Protein AF-A0A3Q9QWL5-F1 (afdb_monomer_lite)

Organism: NCBI:txid1193713

Sequence (150 aa):
MVIHVVQSGETLWQIAYQYHVSAASITNLNDLANLDRLEVGRVLLIPISDVIHTVKPGETIEVIAEKYGTTYEEILEANQMTTSTPLHLGKTLKIPPIIHTIAQGETLWMVARFYGTTIHRIIEANKIQNPNLLYPGAVLVIPREQKRKH

Radius of gyration: 17.27 Å; chains: 1; bounding box: 47×25×45 Å

Foldseek 3Di:
DDKDFAAPPDFLVNVCQLQLHDSVVFCVQVVNPDRGDDDGRDITDDPQFFDKDFAAPPDDLCNVCVQQVHDSVQQCVQVVHDPPDDDDGRDITGHHFDKDFDAPPDALVNVCVVLVHDSVQQCVSSVPPDRVPDDGGRMTGDGRHRDDDD

Secondary structure (DSSP, 8-state):
-EEEEPPTT--HHHHHHHTTS-HHHHHHHTT-S-SS-PPTT-EEEE-PPPEEEEPPTT--HHHHHHHHT--HHHHHHHTT--TTSPP-TT-EEEEPPEEEEPPTT--HHHHHHHHT--HHHHHHHHT-S-TT---TT-EEEEPPP-----

pLDDT: mean 90.35, std 8.34, range [42.28, 96.31]

Structure (mmCIF, N/CA/C/O backbone):
data_AF-A0A3Q9QWL5-F1
#
_entry.id   AF-A0A3Q9QWL5-F1
#
loop_
_atom_site.group_PDB
_atom_site.id
_atom_site.type_symbol
_atom_site.label_atom_id
_atom_site.label_alt_id
_atom_site.label_comp_id
_atom_site.label_asym_id
_atom_site.label_entity_id
_atom_site.label_seq_id
_atom_site.pdbx_PDB_ins_code
_atom_site.Cartn_x
_atom_site.Cartn_y
_atom_site.Cartn_z
_atom_site.occupancy
_atom_site.B_iso_or_equiv
_atom_site.auth_seq_id
_atom_site.auth_comp_id
_atom_site.auth_asym_id
_atom_site.auth_atom_id
_atom_site.pdbx_PDB_model_num
ATOM 1 N N . MET A 1 1 ? 4.680 0.406 4.275 1.00 84.44 1 MET A N 1
ATOM 2 C CA . MET A 1 1 ? 5.712 0.104 3.240 1.00 84.44 1 MET A CA 1
ATOM 3 C C . MET A 1 1 ? 5.658 -1.377 2.903 1.00 84.44 1 MET A C 1
ATOM 5 O O . MET A 1 1 ? 5.155 -2.131 3.724 1.00 84.44 1 MET A O 1
ATOM 9 N N . VAL A 1 2 ? 6.162 -1.804 1.746 1.00 89.69 2 VAL A N 1
ATOM 10 C CA . VAL A 1 2 ? 6.226 -3.233 1.378 1.00 89.69 2 VAL A CA 1
ATOM 11 C C . VAL A 1 2 ? 7.665 -3.616 1.072 1.00 89.69 2 VAL A C 1
ATOM 13 O O . VAL A 1 2 ? 8.394 -2.825 0.486 1.00 89.69 2 VAL A O 1
ATOM 16 N N . ILE A 1 3 ? 8.070 -4.818 1.469 1.00 92.06 3 ILE A N 1
ATOM 17 C CA . ILE A 1 3 ? 9.361 -5.388 1.092 1.00 92.06 3 ILE A CA 1
ATOM 18 C C . ILE A 1 3 ? 9.188 -6.165 -0.216 1.00 92.06 3 ILE A C 1
ATOM 20 O O . ILE A 1 3 ? 8.348 -7.057 -0.302 1.00 92.06 3 ILE A O 1
ATOM 24 N N . HIS A 1 4 ? 10.000 -5.840 -1.216 1.00 95.31 4 HIS A N 1
ATOM 25 C CA . HIS A 1 4 ? 10.112 -6.577 -2.468 1.00 95.31 4 HIS A CA 1
ATOM 26 C C . HIS A 1 4 ? 11.541 -7.103 -2.619 1.00 95.31 4 HIS A C 1
ATOM 28 O O . HIS A 1 4 ? 12.499 -6.357 -2.432 1.00 95.31 4 HIS A O 1
ATOM 34 N N . VAL A 1 5 ? 11.698 -8.380 -2.959 1.00 95.81 5 VAL A N 1
ATOM 35 C CA . VAL A 1 5 ? 13.009 -8.979 -3.239 1.00 95.81 5 VAL A CA 1
ATOM 36 C C . VAL A 1 5 ? 13.170 -9.066 -4.747 1.00 95.81 5 VAL A C 1
ATOM 38 O O . VAL A 1 5 ? 12.385 -9.759 -5.385 1.00 95.81 5 VAL A O 1
ATOM 41 N N . VAL A 1 6 ? 14.185 -8.398 -5.294 1.00 94.88 6 VAL A N 1
ATOM 42 C CA . VAL A 1 6 ? 14.446 -8.345 -6.738 1.00 94.88 6 VAL A CA 1
ATOM 43 C C . VAL A 1 6 ? 14.667 -9.752 -7.285 1.00 94.88 6 VAL A C 1
ATOM 45 O O . VAL A 1 6 ? 15.545 -10.486 -6.823 1.00 94.88 6 VAL A O 1
ATOM 48 N N . GLN A 1 7 ? 13.892 -10.115 -8.296 1.00 94.62 7 GLN A N 1
ATOM 49 C CA . GLN A 1 7 ? 13.984 -11.368 -9.029 1.00 94.62 7 GLN A CA 1
ATOM 50 C C . GLN A 1 7 ? 14.842 -11.219 -10.292 1.00 94.62 7 GLN A C 1
ATOM 52 O O . GLN A 1 7 ? 15.191 -10.124 -10.740 1.00 94.62 7 GLN A O 1
ATOM 57 N N . SER A 1 8 ? 15.210 -12.357 -10.881 1.00 93.94 8 SER A N 1
ATOM 58 C CA . SER A 1 8 ? 15.988 -12.384 -12.122 1.00 93.94 8 SER A CA 1
ATOM 59 C C . SER A 1 8 ? 15.246 -11.692 -13.267 1.00 93.94 8 SER A C 1
ATOM 61 O O . SER A 1 8 ? 14.110 -12.044 -13.577 1.00 93.94 8 SER A O 1
ATOM 63 N N . GLY A 1 9 ? 15.914 -10.736 -13.917 1.00 89.38 9 GLY A N 1
ATOM 64 C CA . GLY A 1 9 ? 15.393 -10.023 -15.086 1.00 89.38 9 GLY A CA 1
ATOM 65 C C . GLY A 1 9 ? 14.461 -8.849 -14.777 1.00 89.38 9 GLY A C 1
ATOM 66 O O . GLY A 1 9 ? 14.037 -8.176 -15.715 1.00 89.38 9 GLY A O 1
ATOM 67 N N . GLU A 1 10 ? 14.165 -8.569 -13.505 1.00 92.38 10 GLU A N 1
ATOM 68 C CA . GLU A 1 10 ? 13.400 -7.381 -13.131 1.00 92.38 10 GLU A CA 1
ATOM 69 C C . GLU A 1 10 ? 14.238 -6.106 -13.242 1.00 92.38 10 GLU A C 1
ATOM 71 O O . GLU A 1 10 ? 15.410 -6.038 -12.869 1.00 92.38 10 GLU A O 1
ATOM 76 N N . THR A 1 11 ? 13.591 -5.053 -13.722 1.00 92.75 11 THR A N 1
ATOM 77 C CA . THR A 1 11 ? 14.118 -3.689 -13.725 1.00 92.75 11 THR A CA 1
ATOM 78 C C . THR A 1 11 ? 13.369 -2.841 -12.706 1.00 92.75 11 THR A C 1
ATOM 80 O O . THR A 1 11 ? 12.201 -3.091 -12.402 1.00 92.75 11 THR A O 1
ATOM 83 N N . LEU A 1 12 ? 14.003 -1.769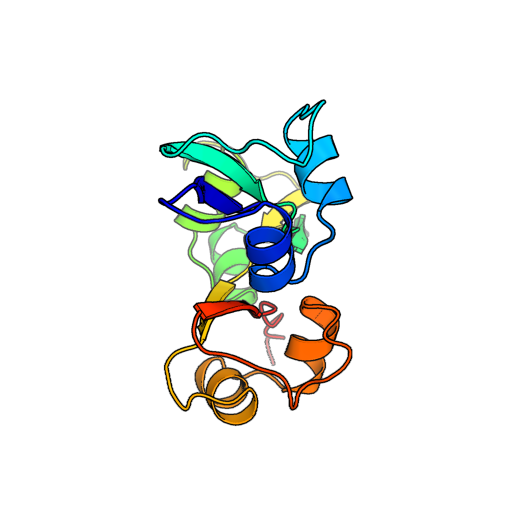 -12.223 1.00 92.88 12 LEU A N 1
ATOM 84 C CA . LEU A 1 12 ? 13.350 -0.846 -11.295 1.00 92.88 12 LEU A CA 1
ATOM 85 C C . LEU A 1 12 ? 12.070 -0.247 -11.887 1.00 92.88 12 LEU A C 1
ATOM 87 O O . LEU A 1 12 ? 11.101 -0.033 -11.167 1.00 92.88 12 LEU A O 1
ATOM 91 N N . TRP A 1 13 ? 12.052 -0.009 -13.200 1.00 92.12 13 TRP A N 1
ATOM 92 C CA . TRP A 1 13 ? 10.872 0.469 -13.912 1.00 92.12 13 TRP A CA 1
ATOM 93 C C . TRP A 1 13 ? 9.721 -0.534 -13.887 1.00 92.12 13 TRP A C 1
ATOM 95 O O . TRP A 1 13 ? 8.590 -0.132 -13.628 1.00 92.12 13 TRP A O 1
ATOM 105 N N . GLN A 1 14 ? 9.992 -1.823 -14.107 1.00 92.56 14 GLN A N 1
ATOM 106 C CA . GLN A 1 14 ? 8.966 -2.868 -14.026 1.00 92.56 14 GLN A CA 1
ATOM 107 C C . GLN A 1 14 ? 8.415 -3.002 -12.606 1.00 92.56 14 GLN A C 1
ATOM 109 O O . GLN A 1 14 ? 7.201 -3.046 -12.440 1.00 92.56 14 GLN A O 1
ATOM 114 N N . ILE A 1 15 ? 9.285 -2.982 -11.593 1.00 94.25 15 ILE A N 1
ATOM 115 C CA . ILE A 1 15 ? 8.880 -3.033 -10.182 1.00 94.25 15 ILE A CA 1
ATOM 116 C C . ILE A 1 15 ? 8.044 -1.793 -9.832 1.00 94.25 15 ILE A C 1
ATOM 118 O O . ILE A 1 15 ? 6.944 -1.902 -9.301 1.00 94.25 15 ILE A O 1
ATOM 122 N N . ALA A 1 16 ? 8.512 -0.593 -10.178 1.00 93.69 16 ALA A N 1
ATOM 123 C CA . ALA A 1 16 ? 7.773 0.646 -9.940 1.00 93.69 16 ALA A CA 1
ATOM 124 C C . ALA A 1 16 ? 6.382 0.618 -10.590 1.00 93.69 16 ALA A C 1
ATOM 126 O O . ALA A 1 16 ? 5.386 0.958 -9.949 1.00 93.69 16 ALA A O 1
ATOM 127 N N . TYR A 1 17 ? 6.315 0.148 -11.837 1.00 91.88 17 TYR A N 1
ATOM 128 C CA . TYR A 1 17 ? 5.070 -0.032 -12.571 1.00 91.88 17 TYR A CA 1
ATOM 129 C C . TYR A 1 17 ? 4.147 -1.040 -11.871 1.00 91.88 17 TYR A C 1
ATOM 131 O O . TYR A 1 17 ? 2.979 -0.725 -11.648 1.00 91.88 17 TYR A O 1
ATOM 139 N N . GLN A 1 18 ? 4.688 -2.184 -11.433 1.00 93.75 18 GLN A N 1
ATOM 140 C CA . GLN A 1 18 ? 3.984 -3.223 -10.675 1.00 93.75 18 GLN A CA 1
ATOM 141 C C . GLN A 1 18 ? 3.301 -2.690 -9.419 1.00 93.75 18 GLN A C 1
ATOM 143 O O . GLN A 1 18 ? 2.157 -3.050 -9.166 1.00 93.75 18 GLN A O 1
ATOM 148 N N . TYR A 1 19 ? 3.972 -1.832 -8.656 1.00 94.56 19 TYR A N 1
ATOM 149 C CA . TYR A 1 19 ? 3.439 -1.279 -7.408 1.00 94.56 19 TYR A CA 1
ATOM 150 C C . TYR A 1 19 ? 2.727 0.070 -7.574 1.00 94.56 19 TYR A C 1
ATOM 152 O O . TYR A 1 19 ? 2.344 0.679 -6.577 1.00 94.56 19 TYR A O 1
ATOM 160 N N . HIS A 1 20 ? 2.576 0.566 -8.807 1.00 91.88 20 HIS A N 1
ATOM 161 C CA . HIS A 1 20 ? 1.989 1.877 -9.102 1.00 91.88 20 HIS A CA 1
ATOM 162 C C . HIS A 1 20 ? 2.668 3.048 -8.361 1.00 91.88 20 HIS A C 1
ATOM 164 O O . HIS A 1 20 ? 2.030 4.018 -7.944 1.00 91.88 20 HIS A O 1
ATOM 170 N N . VAL A 1 21 ? 3.992 2.980 -8.217 1.00 92.94 21 VAL A N 1
ATOM 171 C CA . VAL A 1 21 ? 4.825 4.038 -7.624 1.00 92.94 21 VAL A CA 1
ATOM 172 C C . VAL A 1 21 ? 5.835 4.550 -8.648 1.00 92.94 21 VAL A C 1
ATOM 174 O O . VAL A 1 21 ? 6.032 3.955 -9.704 1.00 92.94 21 VAL A O 1
ATOM 177 N N . SER A 1 22 ? 6.498 5.673 -8.369 1.00 92.94 22 SER A N 1
ATOM 178 C CA . SER A 1 22 ? 7.569 6.144 -9.252 1.00 92.94 22 SER A CA 1
ATOM 179 C C . SER A 1 22 ? 8.890 5.450 -8.922 1.00 92.94 22 SER A C 1
ATOM 181 O O . SER A 1 22 ? 9.214 5.255 -7.748 1.00 92.94 22 SER A O 1
ATOM 183 N N . ALA A 1 23 ? 9.704 5.152 -9.938 1.00 92.75 23 ALA A N 1
ATOM 184 C CA . ALA A 1 23 ? 11.055 4.622 -9.735 1.00 92.75 23 ALA A CA 1
ATOM 185 C C . ALA A 1 23 ? 11.888 5.533 -8.811 1.00 92.75 23 ALA A C 1
ATOM 187 O O . ALA A 1 23 ? 12.556 5.044 -7.905 1.00 92.75 23 ALA A O 1
ATOM 188 N N . ALA A 1 24 ? 11.744 6.856 -8.960 1.00 92.50 24 ALA A N 1
ATOM 189 C CA . ALA A 1 24 ? 12.384 7.848 -8.097 1.00 92.50 24 ALA A CA 1
ATOM 190 C C . ALA A 1 24 ? 11.971 7.724 -6.617 1.00 92.50 24 ALA A C 1
ATOM 192 O O . ALA A 1 24 ? 12.789 7.897 -5.720 1.00 92.50 24 ALA A O 1
ATOM 193 N N . SER A 1 25 ? 10.702 7.412 -6.331 1.00 93.62 25 SER A N 1
ATOM 194 C CA . SER A 1 25 ? 10.264 7.204 -4.945 1.00 93.62 25 SER A CA 1
ATOM 195 C C . SER A 1 25 ? 10.876 5.945 -4.329 1.00 93.62 25 SER A C 1
ATOM 197 O O . SER A 1 25 ? 11.215 5.956 -3.148 1.00 93.62 25 SER A O 1
ATOM 199 N N . ILE A 1 26 ? 11.085 4.893 -5.130 1.00 93.94 26 ILE A N 1
ATOM 200 C CA . ILE A 1 26 ? 11.790 3.690 -4.683 1.00 93.94 26 ILE A CA 1
ATOM 201 C C . ILE A 1 26 ? 13.268 4.013 -4.454 1.00 93.94 26 ILE A C 1
ATOM 203 O O . ILE A 1 26 ? 13.789 3.679 -3.396 1.00 93.94 26 ILE A O 1
ATOM 207 N N . THR A 1 27 ? 13.954 4.695 -5.375 1.00 93.38 27 THR A N 1
ATOM 208 C CA . THR A 1 27 ? 15.379 5.009 -5.176 1.00 93.38 27 THR A CA 1
ATOM 209 C C . THR A 1 27 ? 15.629 5.873 -3.961 1.00 93.38 27 THR A C 1
ATOM 211 O O . THR A 1 27 ? 16.539 5.571 -3.198 1.00 93.38 27 THR A O 1
ATOM 214 N N . ASN A 1 28 ? 14.802 6.896 -3.754 1.00 93.12 28 ASN A N 1
ATOM 215 C CA . ASN A 1 28 ? 14.938 7.795 -2.614 1.00 93.12 28 ASN A CA 1
ATOM 216 C C . ASN A 1 28 ? 14.692 7.070 -1.286 1.00 93.12 28 ASN A C 1
ATOM 218 O O . ASN A 1 28 ? 15.343 7.384 -0.301 1.00 93.12 28 ASN A O 1
ATOM 222 N N . LEU A 1 29 ? 13.767 6.103 -1.248 1.00 94.12 29 LEU A N 1
ATOM 223 C CA . LEU A 1 29 ? 13.498 5.320 -0.038 1.00 94.12 29 LEU A CA 1
ATOM 224 C C . LEU A 1 29 ? 14.593 4.278 0.258 1.00 94.12 29 LEU A C 1
ATOM 226 O O . LEU A 1 29 ? 14.714 3.830 1.393 1.00 94.12 29 LEU A O 1
ATOM 230 N N . ASN A 1 30 ? 15.363 3.875 -0.753 1.00 92.56 30 ASN A N 1
ATOM 231 C CA . ASN A 1 30 ? 16.358 2.802 -0.663 1.00 92.56 30 ASN A CA 1
ATOM 232 C C . ASN A 1 30 ? 17.804 3.292 -0.824 1.00 92.56 30 ASN A C 1
ATOM 234 O O . ASN A 1 30 ? 18.694 2.467 -1.041 1.00 92.56 30 ASN A O 1
ATOM 238 N N . ASP A 1 31 ? 18.020 4.610 -0.792 1.00 91.25 31 ASP A N 1
ATOM 239 C CA . ASP A 1 31 ? 19.315 5.265 -1.006 1.00 91.25 31 ASP A CA 1
ATOM 240 C C . ASP A 1 31 ? 20.058 4.742 -2.257 1.00 91.25 31 ASP A C 1
ATOM 242 O O . ASP A 1 31 ? 21.261 4.466 -2.247 1.00 91.25 31 ASP A O 1
ATOM 246 N N . LEU A 1 32 ? 19.325 4.561 -3.365 1.00 88.38 32 LEU A N 1
ATOM 247 C CA . LEU A 1 32 ? 19.878 4.040 -4.620 1.00 88.38 32 LEU A CA 1
ATOM 248 C C . LEU A 1 32 ? 20.427 5.169 -5.491 1.00 88.38 32 LEU A C 1
ATOM 250 O O . LEU A 1 32 ? 19.677 6.014 -5.974 1.00 88.38 32 LEU A O 1
ATOM 254 N N . ALA A 1 33 ? 21.732 5.127 -5.763 1.00 77.56 33 ALA A N 1
ATOM 255 C CA . ALA A 1 33 ? 22.399 6.090 -6.641 1.00 77.56 33 ALA A CA 1
ATOM 256 C C . ALA A 1 33 ? 22.255 5.776 -8.144 1.00 77.56 33 ALA A C 1
ATOM 258 O O . ALA A 1 33 ? 22.449 6.665 -8.969 1.00 77.56 33 ALA A O 1
ATOM 259 N N . ASN A 1 34 ? 21.950 4.526 -8.520 1.00 72.62 34 ASN A N 1
ATOM 260 C CA . ASN A 1 34 ? 21.888 4.095 -9.920 1.00 72.62 34 ASN A CA 1
ATOM 261 C C . ASN A 1 34 ? 20.589 3.324 -10.210 1.00 72.62 34 ASN A C 1
ATOM 263 O O . ASN A 1 34 ? 20.267 2.363 -9.514 1.00 72.62 34 ASN A O 1
ATOM 267 N N . LEU A 1 35 ? 19.864 3.758 -11.245 1.00 68.38 35 LEU A N 1
ATOM 268 C CA . LEU A 1 35 ? 18.570 3.218 -11.674 1.00 68.38 35 LEU A CA 1
ATOM 269 C C . LEU A 1 35 ? 18.693 1.953 -12.542 1.00 68.38 35 LEU A C 1
ATOM 271 O O . LEU A 1 35 ? 17.739 1.180 -12.620 1.00 68.38 35 LEU A O 1
ATOM 275 N N . ASP A 1 36 ? 19.852 1.729 -13.169 1.00 69.0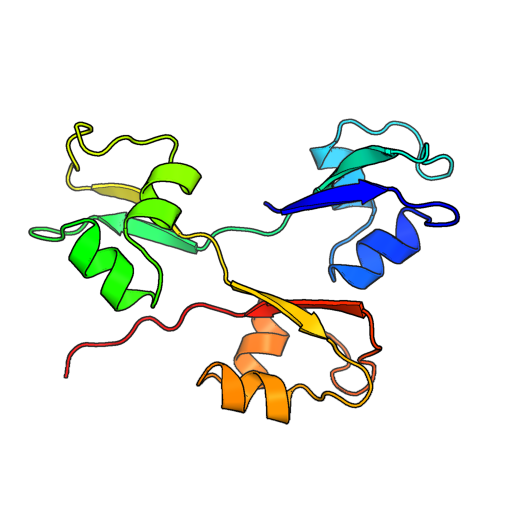6 36 ASP A N 1
ATOM 276 C CA . ASP A 1 36 ? 19.994 0.778 -14.282 1.00 69.06 36 ASP A CA 1
ATOM 277 C C . ASP A 1 36 ? 20.539 -0.595 -13.867 1.00 69.06 36 ASP A C 1
ATOM 279 O O . ASP A 1 36 ? 20.632 -1.505 -14.692 1.00 69.06 36 ASP A O 1
ATOM 283 N N . ARG A 1 37 ? 20.907 -0.782 -12.592 1.00 72.94 37 ARG A N 1
ATOM 284 C CA . ARG A 1 37 ? 21.476 -2.047 -12.111 1.00 72.94 37 ARG A CA 1
ATOM 285 C C . ARG A 1 37 ? 20.877 -2.469 -10.774 1.00 72.94 37 ARG A C 1
ATOM 287 O O . ARG A 1 37 ? 21.334 -2.047 -9.714 1.00 72.94 37 ARG A O 1
ATOM 294 N N . LEU A 1 38 ? 19.871 -3.338 -10.841 1.00 85.38 38 LEU A N 1
ATOM 295 C CA . LEU A 1 38 ? 19.358 -4.062 -9.681 1.00 85.38 38 LEU A CA 1
ATOM 296 C C . LEU A 1 38 ? 20.004 -5.447 -9.603 1.00 85.38 38 LEU A C 1
ATOM 298 O O . LEU A 1 38 ? 20.058 -6.182 -10.586 1.00 85.38 38 LEU A O 1
ATOM 302 N N . GLU A 1 39 ? 20.517 -5.788 -8.426 1.00 89.62 39 GLU A N 1
ATOM 303 C CA . GLU A 1 39 ? 21.071 -7.111 -8.146 1.00 89.62 39 GLU A CA 1
ATOM 304 C C . GLU A 1 39 ? 19.949 -8.060 -7.726 1.00 89.62 39 GLU A C 1
ATOM 306 O O . GLU A 1 39 ? 19.119 -7.716 -6.883 1.00 89.62 39 GLU A O 1
ATOM 311 N N . VAL A 1 40 ? 19.933 -9.264 -8.296 1.00 93.00 40 VAL A N 1
ATOM 312 C CA . VAL A 1 40 ? 18.993 -10.316 -7.894 1.00 93.00 40 VAL A CA 1
ATOM 313 C C . VAL A 1 40 ? 19.188 -10.642 -6.413 1.00 93.00 40 VAL A C 1
ATOM 315 O O . VAL A 1 40 ? 20.316 -10.757 -5.938 1.00 93.00 40 VAL A O 1
ATOM 318 N N . GLY A 1 41 ? 18.087 -10.784 -5.679 1.00 93.31 41 GLY A N 1
ATOM 319 C CA . GLY A 1 41 ? 18.080 -10.997 -4.233 1.00 93.31 41 GLY A CA 1
ATOM 320 C C . GLY A 1 41 ? 18.170 -9.708 -3.414 1.00 93.31 41 GLY A C 1
ATOM 321 O O . GLY A 1 41 ? 18.012 -9.758 -2.194 1.00 93.31 41 GLY A O 1
ATOM 322 N N . ARG A 1 42 ? 18.373 -8.543 -4.047 1.00 93.50 42 ARG A N 1
ATOM 323 C CA . ARG A 1 42 ? 18.337 -7.261 -3.341 1.00 93.50 42 ARG A CA 1
ATOM 324 C C . ARG A 1 42 ? 16.948 -7.010 -2.765 1.00 93.50 42 ARG A C 1
ATOM 326 O O . ARG A 1 42 ? 15.941 -7.163 -3.448 1.00 93.50 42 ARG A O 1
ATOM 333 N N . VAL A 1 43 ? 16.908 -6.550 -1.521 1.00 94.81 43 VAL A N 1
ATOM 334 C CA . VAL A 1 43 ? 15.679 -6.100 -0.866 1.00 94.81 43 VAL A CA 1
ATOM 335 C C . VAL A 1 43 ? 15.427 -4.632 -1.211 1.00 94.81 43 VAL A C 1
ATOM 337 O O . VAL A 1 43 ? 16.308 -3.791 -1.033 1.00 94.81 43 VAL A O 1
ATOM 340 N N . LEU A 1 44 ? 14.224 -4.332 -1.694 1.00 94.56 44 LEU A N 1
ATOM 341 C CA . LEU A 1 44 ? 13.715 -2.989 -1.944 1.00 94.56 44 LEU A CA 1
ATOM 342 C C . LEU A 1 44 ? 12.522 -2.704 -1.033 1.00 94.56 44 LEU A C 1
ATOM 344 O O . LEU A 1 44 ? 11.559 -3.467 -0.968 1.00 94.56 44 LEU A O 1
ATOM 348 N N . LEU A 1 45 ? 12.571 -1.559 -0.366 1.00 94.19 45 LEU A N 1
ATOM 349 C CA . LEU A 1 45 ? 11.450 -0.947 0.323 1.00 94.19 45 LEU A CA 1
ATOM 350 C C . LEU A 1 45 ? 10.598 -0.191 -0.695 1.00 94.19 45 LEU A C 1
ATOM 352 O O . LEU A 1 45 ? 11.031 0.784 -1.306 1.00 94.19 45 LEU A O 1
ATOM 356 N N . ILE A 1 46 ? 9.365 -0.632 -0.881 1.00 95.12 46 ILE A N 1
ATOM 357 C CA . ILE A 1 46 ? 8.401 0.008 -1.766 1.00 95.12 46 ILE A CA 1
ATOM 358 C C . ILE A 1 46 ? 7.588 1.030 -0.952 1.00 95.12 46 ILE A C 1
ATOM 360 O O . ILE A 1 46 ? 7.033 0.668 0.099 1.00 95.12 46 ILE A O 1
ATOM 364 N N . PRO A 1 47 ? 7.487 2.297 -1.411 1.00 92.94 47 PRO A N 1
ATOM 365 C CA . PRO A 1 47 ? 6.850 3.398 -0.686 1.00 92.94 47 PRO A CA 1
ATOM 366 C C . PRO A 1 47 ? 5.315 3.326 -0.737 1.00 92.94 47 PRO A C 1
ATOM 368 O O . PRO A 1 47 ? 4.640 4.235 -1.214 1.00 92.94 47 PRO A O 1
ATOM 371 N N . ILE A 1 48 ? 4.750 2.241 -0.213 1.00 89.81 48 ILE A N 1
ATOM 372 C CA . ILE A 1 48 ? 3.316 2.110 0.047 1.00 89.81 48 ILE A CA 1
ATOM 373 C C . ILE A 1 48 ? 3.021 2.665 1.440 1.00 89.81 48 ILE A C 1
ATOM 375 O O . ILE A 1 48 ? 3.618 2.229 2.430 1.00 89.81 48 ILE A O 1
ATOM 379 N N . SER A 1 49 ? 2.126 3.648 1.507 1.00 87.38 49 SER A N 1
ATOM 380 C CA . SER A 1 49 ? 1.770 4.342 2.744 1.00 87.38 49 SER A CA 1
ATOM 381 C C . SER A 1 49 ? 0.735 3.575 3.561 1.00 87.38 49 SER A C 1
ATOM 383 O O . SER A 1 49 ? -0.227 3.033 3.022 1.00 87.38 49 SER A O 1
ATOM 385 N N . ASP A 1 50 ? 0.921 3.597 4.877 1.00 90.00 50 ASP A N 1
ATOM 386 C CA . ASP A 1 50 ? -0.059 3.095 5.835 1.00 90.00 50 ASP A CA 1
ATOM 387 C C . ASP A 1 50 ? -1.167 4.131 6.054 1.00 90.00 50 ASP A C 1
ATOM 389 O O . ASP A 1 50 ? -0.963 5.338 5.883 1.00 90.00 50 ASP A O 1
ATOM 393 N N . VAL A 1 51 ? -2.343 3.674 6.478 1.00 90.25 51 VAL A N 1
ATOM 394 C CA . VAL A 1 51 ? -3.390 4.583 6.951 1.00 90.25 51 VAL A CA 1
ATOM 395 C C . VAL A 1 51 ? -3.006 5.061 8.346 1.00 90.25 51 VAL A C 1
ATOM 397 O O . VAL A 1 51 ? -2.728 4.253 9.226 1.00 90.25 51 VAL A O 1
ATOM 400 N N . ILE A 1 52 ? -3.008 6.374 8.574 1.00 93.56 52 ILE A N 1
ATOM 401 C CA . ILE A 1 52 ? -2.721 6.933 9.898 1.00 93.56 52 ILE A CA 1
ATOM 402 C C . ILE A 1 52 ? -4.022 7.106 10.677 1.00 93.56 52 ILE A C 1
ATOM 404 O O . ILE A 1 52 ? -4.945 7.794 10.238 1.00 93.56 52 ILE A O 1
ATOM 408 N N . HIS A 1 53 ? -4.081 6.489 11.853 1.00 94.56 53 HIS A N 1
ATOM 409 C CA . HIS A 1 53 ? -5.197 6.586 12.780 1.00 94.56 53 HIS A CA 1
ATOM 410 C C . HIS A 1 53 ? -4.752 7.243 14.088 1.00 94.56 53 HIS A C 1
ATOM 412 O O . HIS A 1 53 ? -3.826 6.767 14.735 1.00 94.56 53 HIS A O 1
ATOM 418 N N . THR A 1 54 ? -5.433 8.304 14.512 1.00 96.06 54 THR A N 1
ATOM 419 C CA . THR A 1 54 ? -5.207 8.915 15.829 1.00 96.06 54 THR A CA 1
ATOM 420 C C . THR A 1 54 ? -6.176 8.331 16.847 1.00 96.06 54 THR A C 1
ATOM 422 O O . THR A 1 54 ? -7.388 8.485 16.684 1.00 96.06 54 THR A O 1
ATOM 425 N N . VAL A 1 55 ? -5.631 7.720 17.901 1.00 95.75 55 VAL A N 1
ATOM 426 C CA . VAL A 1 55 ? -6.386 7.063 18.976 1.00 95.75 55 VAL A CA 1
ATOM 427 C C . VA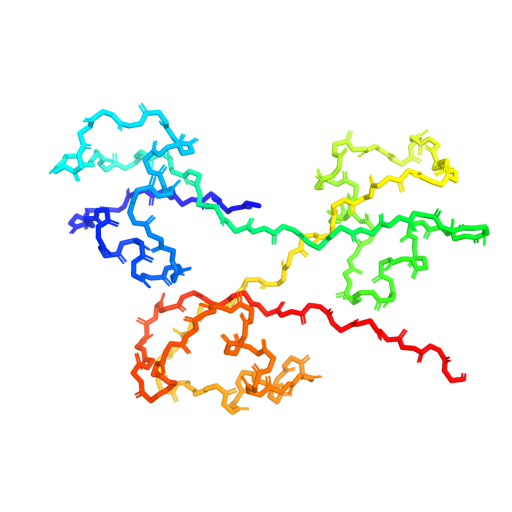L A 1 55 ? -7.285 8.064 19.697 1.00 95.75 55 VAL A C 1
ATOM 429 O O . VAL A 1 55 ? -6.819 9.092 20.205 1.00 95.75 55 VAL A O 1
ATOM 432 N N . LYS A 1 56 ? -8.574 7.741 19.776 1.00 94.69 56 LYS A N 1
ATOM 433 C CA . LYS A 1 56 ? -9.617 8.537 20.432 1.00 94.69 56 LYS A CA 1
ATOM 434 C C . LYS A 1 56 ? -9.930 8.035 21.850 1.00 94.69 56 LYS A C 1
ATOM 436 O O . LYS A 1 56 ? -9.600 6.898 22.190 1.00 94.69 56 LYS A O 1
ATOM 441 N N . PRO A 1 57 ? -10.599 8.863 22.684 1.00 94.88 57 PRO A N 1
ATOM 442 C CA . PRO A 1 57 ? -11.113 8.462 23.997 1.00 94.88 57 PRO A CA 1
ATOM 443 C C . PRO A 1 57 ? -11.835 7.115 23.987 1.00 94.88 57 PRO A C 1
ATOM 445 O O . PRO A 1 57 ? -12.840 6.958 23.300 1.00 94.88 57 PRO A O 1
ATOM 448 N N . GLY A 1 58 ? -11.314 6.164 24.767 1.00 89.56 58 GLY A N 1
ATOM 449 C CA . GLY A 1 58 ? -11.916 4.844 24.969 1.00 89.56 58 GLY A CA 1
ATOM 450 C C . GLY A 1 58 ? -11.678 3.815 23.857 1.00 89.56 58 GLY A C 1
ATOM 451 O O . GLY A 1 58 ? -12.206 2.712 23.966 1.00 89.56 58 GLY A O 1
ATOM 452 N N . GLU A 1 59 ? -10.910 4.125 22.806 1.00 93.75 59 GLU A N 1
ATOM 453 C CA . GLU A 1 59 ? -10.536 3.118 21.803 1.00 93.75 59 GLU A CA 1
ATOM 454 C C . GLU A 1 59 ? -9.469 2.154 22.357 1.00 93.75 59 GLU A C 1
ATOM 456 O O . GLU A 1 59 ? -8.517 2.566 23.022 1.00 93.75 59 GLU A O 1
ATOM 461 N N . THR A 1 60 ? -9.617 0.866 22.040 1.00 93.81 60 THR A N 1
ATOM 462 C CA . THR A 1 60 ? -8.577 -0.157 22.212 1.00 93.81 60 THR A CA 1
ATOM 463 C C . THR A 1 60 ? -8.040 -0.578 20.845 1.00 93.81 60 THR A C 1
ATOM 465 O O . THR A 1 60 ? -8.659 -0.293 19.814 1.00 93.81 60 THR A O 1
ATOM 468 N N . ILE A 1 61 ? -6.898 -1.271 20.810 1.00 94.44 61 ILE A N 1
ATOM 469 C CA . ILE A 1 61 ? -6.331 -1.764 19.546 1.00 94.44 61 ILE A CA 1
ATOM 470 C C . ILE A 1 61 ? -7.300 -2.740 18.870 1.00 94.44 61 ILE A C 1
ATOM 472 O O . ILE A 1 61 ? -7.451 -2.682 17.658 1.00 94.44 61 ILE A O 1
ATOM 476 N N . GLU A 1 62 ? -8.018 -3.567 19.631 1.00 93.31 62 GLU A N 1
ATOM 477 C CA . GLU A 1 62 ? -9.013 -4.514 19.119 1.00 93.31 62 GLU A CA 1
ATOM 478 C C . GLU A 1 62 ? -10.170 -3.796 18.413 1.00 93.31 62 GLU A C 1
ATOM 480 O O . GLU A 1 62 ? -10.547 -4.166 17.302 1.00 93.31 62 GLU A O 1
ATOM 485 N N . VAL A 1 63 ? -10.703 -2.724 19.012 1.00 93.25 63 VAL A N 1
ATOM 486 C CA . VAL A 1 63 ? -11.774 -1.921 18.394 1.00 93.25 63 VAL A CA 1
ATOM 487 C C . VAL A 1 63 ? -11.272 -1.207 17.138 1.00 93.25 63 VAL A C 1
ATOM 489 O O . VAL A 1 63 ? -11.996 -1.101 16.145 1.00 93.25 63 VAL A O 1
ATOM 492 N N . ILE A 1 64 ? -10.029 -0.722 17.152 1.00 94.38 64 ILE A N 1
ATOM 493 C CA . ILE A 1 64 ? -9.411 -0.096 15.979 1.00 94.38 64 ILE A CA 1
ATOM 494 C C . ILE A 1 64 ? -9.184 -1.144 14.878 1.00 94.38 64 ILE A C 1
ATOM 496 O O . ILE A 1 64 ? -9.486 -0.881 13.714 1.00 94.38 64 ILE A O 1
ATOM 500 N N . ALA A 1 65 ? -8.724 -2.343 15.231 1.00 93.88 65 ALA A N 1
ATOM 501 C CA . ALA A 1 65 ? -8.526 -3.451 14.306 1.00 93.88 65 ALA A CA 1
ATOM 502 C C . ALA A 1 65 ? -9.839 -3.843 13.614 1.00 93.88 65 ALA A C 1
ATOM 504 O O . ALA A 1 65 ? -9.909 -3.858 12.384 1.00 93.88 65 ALA A O 1
ATOM 505 N N . GLU A 1 66 ? -10.911 -4.027 14.392 1.00 92.31 66 GLU A N 1
ATOM 506 C CA . GLU A 1 66 ? -12.265 -4.292 13.891 1.00 92.31 66 GLU A CA 1
ATOM 507 C C . GLU A 1 66 ? -12.723 -3.202 12.910 1.00 92.31 66 GLU A C 1
ATOM 509 O O . GLU A 1 66 ? -13.210 -3.493 11.812 1.00 92.31 66 GLU A O 1
ATOM 514 N N . LYS A 1 67 ? -12.523 -1.933 13.285 1.00 92.19 67 LYS A N 1
ATOM 515 C CA . LYS A 1 67 ? -12.924 -0.770 12.489 1.00 92.19 67 LYS A CA 1
ATOM 516 C C . LYS A 1 67 ? -12.279 -0.742 11.109 1.00 92.19 67 LYS A C 1
ATOM 518 O O . LYS A 1 67 ? -12.950 -0.336 10.162 1.00 92.19 67 LYS A O 1
ATOM 523 N N . TYR A 1 68 ? -11.010 -1.132 11.007 1.00 92.62 68 TYR A N 1
ATOM 524 C CA . TYR A 1 68 ? -10.280 -1.182 9.740 1.00 92.62 68 TYR A CA 1
ATOM 525 C C . TYR A 1 68 ? -10.330 -2.566 9.073 1.00 92.62 68 TYR A C 1
ATOM 527 O O . TYR A 1 68 ? -9.832 -2.717 7.963 1.00 92.62 68 TYR A O 1
ATOM 535 N N . GLY A 1 69 ? -10.927 -3.582 9.701 1.00 90.38 69 GLY A N 1
ATOM 536 C CA . GLY A 1 69 ? -10.905 -4.952 9.184 1.00 90.38 69 GLY A CA 1
ATOM 537 C C . GLY A 1 69 ? -9.484 -5.514 9.091 1.00 90.38 69 GLY A C 1
ATOM 538 O O . GLY A 1 69 ? -9.112 -6.095 8.076 1.00 90.38 69 GLY A O 1
ATOM 539 N N . THR A 1 70 ? -8.671 -5.264 10.115 1.00 93.00 70 THR A N 1
ATOM 540 C CA . THR A 1 70 ? -7.322 -5.819 10.309 1.00 93.00 70 THR A CA 1
ATOM 541 C C . THR A 1 70 ? -7.294 -6.588 11.624 1.00 93.00 70 THR A C 1
ATOM 543 O O . THR A 1 70 ? -8.293 -6.635 12.342 1.00 93.00 70 THR A O 1
ATOM 546 N N . THR A 1 71 ? -6.167 -7.207 11.939 1.00 93.75 71 THR A N 1
ATOM 547 C CA . THR A 1 71 ? -5.951 -7.887 13.212 1.00 93.75 71 THR A CA 1
ATOM 548 C C . THR A 1 71 ? -5.244 -6.981 14.211 1.00 93.75 71 THR A C 1
ATOM 550 O O . THR A 1 71 ? -4.599 -5.989 13.859 1.00 93.75 71 THR A O 1
ATOM 553 N N . TYR A 1 72 ? -5.393 -7.325 15.485 1.00 94.38 72 TYR A N 1
ATOM 554 C CA . TYR A 1 72 ? -4.677 -6.678 16.574 1.00 94.38 72 TYR A CA 1
ATOM 555 C C . TYR A 1 72 ? -3.154 -6.795 16.372 1.00 94.38 72 TYR A C 1
ATOM 557 O O . TYR A 1 72 ? -2.421 -5.817 16.530 1.00 94.38 72 TYR A O 1
ATOM 565 N N . GLU A 1 73 ? -2.699 -7.972 15.945 1.00 95.25 73 GLU A N 1
ATOM 566 C CA . GLU A 1 73 ? -1.300 -8.323 15.717 1.00 95.25 73 GLU A CA 1
ATOM 567 C C . GLU A 1 73 ? -0.675 -7.493 14.589 1.00 95.25 73 GLU A C 1
ATOM 569 O O . GLU A 1 73 ? 0.395 -6.919 14.780 1.00 95.25 73 GLU A O 1
ATOM 574 N N . GLU A 1 74 ? -1.366 -7.351 13.451 1.00 94.12 74 GLU A N 1
ATOM 575 C CA . GLU A 1 74 ? -0.899 -6.532 12.318 1.00 94.12 74 GLU A CA 1
ATOM 576 C C . GLU A 1 74 ? -0.700 -5.061 12.716 1.00 94.12 74 GLU A C 1
ATOM 578 O O . GLU A 1 74 ? 0.254 -4.416 12.274 1.00 94.12 74 GLU A O 1
ATOM 583 N N . ILE A 1 75 ? -1.582 -4.508 13.562 1.00 95.31 75 ILE A N 1
ATOM 584 C CA . ILE A 1 75 ? -1.421 -3.136 14.061 1.00 95.31 75 ILE A CA 1
ATOM 585 C C . ILE A 1 75 ? -0.201 -3.050 14.972 1.00 95.31 75 ILE A C 1
ATOM 587 O O . ILE A 1 75 ? 0.595 -2.119 14.834 1.00 95.31 75 ILE A O 1
ATOM 591 N N . LEU A 1 76 ? -0.044 -3.982 15.913 1.00 95.44 76 LEU A N 1
ATOM 592 C CA . LEU A 1 76 ? 1.106 -3.976 16.812 1.00 95.44 76 LEU A CA 1
ATOM 593 C C . LEU A 1 76 ? 2.424 -4.038 16.039 1.00 95.44 76 LEU A C 1
ATOM 595 O O . LEU A 1 76 ? 3.299 -3.200 16.266 1.00 95.44 76 LEU A O 1
ATOM 599 N N . GLU A 1 77 ? 2.535 -4.966 15.091 1.00 94.19 77 GLU A N 1
ATOM 600 C CA . GLU A 1 77 ? 3.727 -5.149 14.266 1.00 94.19 77 GLU A CA 1
ATOM 601 C C . GLU A 1 77 ? 4.062 -3.879 13.472 1.00 94.19 77 GLU A C 1
ATOM 603 O O . GLU A 1 77 ? 5.177 -3.358 13.569 1.00 94.19 77 GLU A O 1
ATOM 608 N N . ALA A 1 78 ? 3.078 -3.302 12.772 1.00 93.38 78 ALA A N 1
ATOM 609 C CA . ALA A 1 78 ? 3.265 -2.080 11.986 1.00 93.38 78 ALA A CA 1
ATOM 610 C C . ALA A 1 78 ? 3.712 -0.870 12.828 1.00 93.38 78 ALA A C 1
ATOM 612 O O . ALA A 1 78 ? 4.315 0.077 12.309 1.00 93.38 78 ALA A O 1
ATOM 613 N N . ASN A 1 79 ? 3.423 -0.891 14.132 1.00 94.75 79 ASN A N 1
ATOM 614 C CA . ASN A 1 79 ? 3.770 0.168 15.076 1.00 94.75 79 ASN A CA 1
ATOM 615 C C . ASN A 1 79 ? 4.937 -0.189 16.001 1.00 94.75 79 ASN A C 1
ATOM 617 O O . ASN A 1 79 ? 5.240 0.605 16.892 1.00 94.75 79 ASN A O 1
ATOM 621 N N . GLN A 1 80 ? 5.593 -1.339 15.794 1.00 94.62 80 GLN A N 1
ATOM 622 C CA . GLN A 1 80 ? 6.676 -1.840 16.652 1.00 94.62 80 GLN A CA 1
ATOM 623 C C . GLN A 1 80 ? 6.256 -1.899 18.133 1.00 94.62 80 GLN A C 1
ATOM 625 O O . GLN A 1 80 ? 7.016 -1.552 19.035 1.00 94.62 80 GLN A O 1
ATOM 630 N N . MET A 1 81 ? 5.004 -2.285 18.379 1.00 94.62 81 MET A N 1
ATOM 631 C CA . MET A 1 81 ? 4.405 -2.392 19.706 1.00 94.62 81 MET A CA 1
ATOM 632 C C . MET A 1 81 ? 4.255 -3.858 20.112 1.00 94.62 81 MET A C 1
ATOM 634 O O . MET A 1 81 ? 4.144 -4.753 19.281 1.00 94.62 81 MET A O 1
ATOM 638 N N . THR A 1 82 ? 4.210 -4.096 21.416 1.00 93.19 82 THR A N 1
ATOM 639 C CA . THR A 1 82 ? 3.890 -5.396 22.017 1.00 93.19 82 THR A CA 1
ATOM 640 C C . THR A 1 82 ? 2.538 -5.338 22.720 1.00 93.19 82 THR A C 1
ATOM 642 O O . THR A 1 82 ? 2.011 -4.256 22.983 1.00 93.19 82 THR A O 1
ATOM 645 N N . THR A 1 83 ? 2.011 -6.496 23.121 1.00 89.44 83 THR A N 1
ATOM 646 C CA . THR A 1 83 ? 0.776 -6.593 23.919 1.00 89.44 83 THR A CA 1
ATOM 647 C C . THR A 1 83 ? 0.845 -5.861 25.257 1.00 89.44 83 THR A C 1
ATOM 649 O O . THR A 1 83 ? -0.168 -5.404 25.776 1.00 89.44 83 THR A O 1
ATOM 652 N N . SER A 1 84 ? 2.049 -5.719 25.812 1.00 88.12 84 SER A N 1
ATOM 653 C CA . SER A 1 84 ? 2.309 -4.976 27.044 1.00 88.12 84 SER A CA 1
ATOM 654 C C . SER A 1 84 ? 2.457 -3.468 26.835 1.00 88.12 84 SER A C 1
ATOM 656 O O . SER A 1 84 ? 2.555 -2.728 27.814 1.00 88.12 84 SER A O 1
ATOM 658 N N . THR A 1 85 ? 2.503 -2.990 25.587 1.00 87.19 85 THR A N 1
ATOM 659 C CA . THR A 1 85 ? 2.680 -1.565 25.307 1.00 87.19 85 THR A CA 1
ATOM 660 C C . THR A 1 85 ? 1.370 -0.819 25.578 1.00 87.19 85 THR A C 1
ATOM 662 O O . THR A 1 85 ? 0.375 -1.084 24.900 1.00 87.19 85 THR A O 1
ATOM 665 N N . PRO A 1 86 ? 1.338 0.149 26.514 1.00 86.19 86 PRO A N 1
ATOM 666 C CA . PRO A 1 86 ? 0.125 0.905 26.789 1.00 86.19 86 PRO A CA 1
ATOM 667 C C . PRO A 1 86 ? -0.278 1.763 25.582 1.00 86.19 86 PRO A C 1
ATOM 669 O O . PRO A 1 86 ? 0.551 2.412 24.933 1.00 86.19 86 PRO A O 1
ATOM 672 N N . LEU A 1 87 ? -1.580 1.781 25.291 1.00 92.06 87 LEU A N 1
ATOM 673 C CA . LEU A 1 87 ? -2.160 2.658 24.283 1.00 92.06 87 LEU A CA 1
ATOM 674 C C . LEU A 1 87 ? -2.553 3.992 24.928 1.00 92.06 87 LEU A C 1
ATOM 676 O O . LEU A 1 87 ? -3.338 4.027 25.873 1.00 92.06 87 LEU A O 1
ATOM 680 N N . HIS A 1 88 ? -2.019 5.095 24.404 1.00 92.19 88 HIS A N 1
ATOM 681 C CA . HIS A 1 88 ? -2.299 6.439 24.904 1.00 92.19 88 HIS A CA 1
ATOM 682 C C . HIS A 1 88 ? -3.181 7.227 23.938 1.00 92.19 88 HIS A C 1
ATOM 684 O O . HIS A 1 88 ? -3.062 7.114 22.717 1.00 92.19 88 HIS A O 1
ATOM 690 N N . LEU A 1 89 ? -4.036 8.076 24.502 1.00 92.94 89 LEU A N 1
ATOM 691 C CA . LEU A 1 89 ? -4.888 8.993 23.752 1.00 92.94 89 LEU A CA 1
ATOM 692 C C . LEU A 1 89 ? -4.061 9.954 22.903 1.00 92.94 89 LEU A C 1
ATOM 694 O O . LEU A 1 89 ? -3.033 10.457 23.350 1.00 92.94 89 LEU A O 1
ATOM 698 N N . GLY A 1 90 ? -4.511 10.205 21.673 1.00 93.88 90 GLY A N 1
ATOM 699 C CA . GLY A 1 90 ? -3.798 11.059 20.725 1.00 93.88 90 GLY A CA 1
ATOM 700 C C . GLY A 1 90 ? -2.581 10.400 20.066 1.00 93.88 90 GLY A C 1
ATOM 701 O O . GLY A 1 90 ? -2.005 10.999 19.158 1.00 93.88 90 GLY A O 1
ATOM 702 N N . LYS A 1 91 ? -2.201 9.171 20.454 1.00 95.19 91 LYS A N 1
ATOM 703 C CA . LYS A 1 91 ? -1.161 8.414 19.748 1.00 95.19 91 LYS A CA 1
ATOM 704 C C . LYS A 1 91 ? -1.605 8.150 18.311 1.00 95.19 91 LYS A C 1
ATOM 706 O O . LYS A 1 91 ? -2.748 7.769 18.066 1.00 95.19 91 LYS A O 1
ATOM 711 N N . THR A 1 92 ? -0.695 8.336 17.365 1.00 96.31 92 THR A N 1
ATOM 712 C CA . THR A 1 92 ? -0.902 7.939 15.975 1.00 96.31 92 THR A CA 1
ATOM 713 C C . THR A 1 92 ? -0.459 6.493 15.783 1.00 96.31 92 THR A C 1
ATOM 715 O O . THR A 1 92 ? 0.629 6.097 16.198 1.00 96.31 92 THR A O 1
ATOM 718 N N . LEU A 1 93 ? -1.325 5.698 15.165 1.00 95.62 93 LEU A N 1
ATOM 719 C CA . LEU A 1 93 ? -1.070 4.327 14.759 1.00 95.62 93 LEU A CA 1
ATOM 720 C C . LEU A 1 93 ? -1.013 4.251 13.236 1.00 95.62 93 LEU A C 1
ATOM 722 O O . LEU A 1 93 ? -1.861 4.812 12.539 1.00 95.62 93 LEU A O 1
ATOM 726 N N . LYS A 1 94 ? -0.025 3.521 12.733 1.00 95.06 94 LYS A N 1
ATOM 727 C CA . LYS A 1 94 ? 0.046 3.042 11.358 1.00 95.06 94 LYS A CA 1
ATOM 728 C C . LYS A 1 94 ? -0.849 1.820 11.228 1.00 95.06 94 LYS A C 1
ATOM 730 O O . LYS A 1 94 ? -0.663 0.838 11.940 1.00 95.06 94 LYS A O 1
ATOM 735 N N . ILE A 1 95 ? -1.817 1.887 10.332 1.00 94.00 95 ILE A N 1
ATOM 736 C CA . ILE A 1 95 ? -2.684 0.770 9.986 1.00 94.00 95 ILE A CA 1
ATOM 737 C C . ILE A 1 95 ? -2.225 0.273 8.612 1.00 94.00 95 ILE A C 1
ATOM 739 O O . ILE A 1 95 ? -2.417 0.993 7.622 1.00 94.00 95 ILE A O 1
ATOM 743 N N . PRO A 1 96 ? -1.584 -0.907 8.532 1.00 91.56 96 PRO A N 1
ATOM 744 C CA . PRO A 1 96 ? -1.018 -1.396 7.281 1.00 91.56 96 PRO A CA 1
ATOM 745 C C . PRO A 1 96 ? -2.145 -1.625 6.270 1.00 91.56 96 PRO A C 1
ATOM 747 O O . PRO A 1 96 ? -3.189 -2.151 6.658 1.00 91.56 96 PRO A O 1
ATOM 750 N N . PRO A 1 97 ? -2.005 -1.244 4.992 1.00 90.75 97 PRO A N 1
ATOM 751 C CA . PRO A 1 97 ? -3.049 -1.482 4.004 1.00 90.75 97 PRO A CA 1
ATOM 752 C C . PRO A 1 97 ? -3.141 -2.969 3.650 1.00 90.75 97 PRO A C 1
ATOM 754 O O . PRO A 1 97 ? -2.264 -3.763 3.983 1.00 90.75 97 PRO A O 1
ATOM 757 N N . ILE A 1 98 ? -4.201 -3.347 2.941 1.00 93.00 98 ILE A N 1
ATOM 758 C CA . ILE A 1 98 ? -4.275 -4.669 2.320 1.00 93.00 98 ILE A CA 1
ATOM 759 C C . ILE A 1 98 ? -3.522 -4.594 0.991 1.00 93.00 98 ILE A C 1
ATOM 761 O O . ILE A 1 98 ? -3.771 -3.692 0.192 1.00 93.00 98 ILE A O 1
ATOM 765 N N . ILE A 1 99 ? -2.614 -5.536 0.755 1.00 93.88 99 ILE A N 1
ATOM 766 C CA . ILE A 1 99 ? -1.870 -5.654 -0.500 1.00 93.88 99 ILE A CA 1
ATOM 767 C C . ILE A 1 99 ? -2.418 -6.845 -1.275 1.00 93.88 99 ILE A C 1
ATOM 769 O O . ILE A 1 99 ? -2.496 -7.950 -0.743 1.00 93.88 99 ILE A O 1
ATOM 773 N N . HIS A 1 100 ? -2.803 -6.615 -2.524 1.00 95.75 100 HIS A N 1
ATOM 774 C CA . HIS A 1 100 ? -3.383 -7.630 -3.390 1.00 95.75 100 HIS A CA 1
ATOM 775 C C . HIS A 1 100 ? -2.652 -7.667 -4.731 1.00 95.75 100 HIS A C 1
ATOM 777 O O . HIS A 1 100 ? -2.525 -6.641 -5.391 1.00 95.75 100 HIS A O 1
ATOM 783 N N . THR A 1 101 ? -2.204 -8.846 -5.153 1.00 95.62 101 THR A N 1
ATOM 784 C CA . THR A 1 101 ? -1.564 -9.044 -6.458 1.00 95.62 101 THR A CA 1
ATOM 785 C C . THR A 1 101 ? -2.576 -9.617 -7.439 1.00 95.62 101 THR A C 1
ATOM 787 O O . THR A 1 101 ? -3.109 -10.697 -7.198 1.00 95.62 101 THR A O 1
ATOM 790 N N . ILE A 1 102 ? -2.793 -8.918 -8.550 1.00 95.19 102 ILE A N 1
ATOM 791 C CA . ILE A 1 102 ? -3.768 -9.277 -9.581 1.00 95.19 102 ILE A CA 1
ATOM 792 C C . ILE A 1 102 ? -3.430 -10.624 -10.211 1.00 95.19 102 ILE A C 1
ATOM 794 O O . ILE A 1 102 ? -2.341 -10.816 -10.763 1.00 95.19 102 ILE A O 1
ATOM 798 N N . ALA A 1 103 ? -4.392 -11.540 -10.179 1.00 95.50 103 ALA A N 1
ATOM 799 C CA . ALA A 1 103 ? -4.303 -12.825 -10.852 1.00 95.50 103 ALA A CA 1
ATOM 800 C C . ALA A 1 103 ? -4.632 -12.725 -12.354 1.00 95.50 103 ALA A C 1
ATOM 802 O O . ALA A 1 103 ? -5.169 -11.735 -12.857 1.00 95.50 103 ALA A O 1
ATOM 803 N N . GLN A 1 104 ? -4.326 -13.787 -13.107 1.00 94.94 104 GLN A N 1
ATOM 804 C CA . GLN A 1 104 ? -4.682 -13.855 -14.523 1.00 94.94 104 GLN A CA 1
ATOM 805 C C . GLN A 1 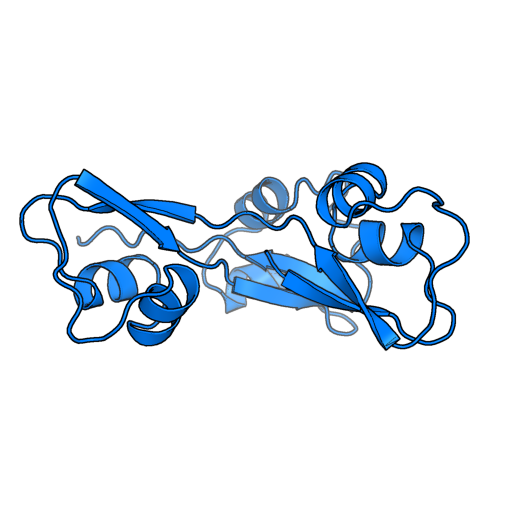104 ? -6.205 -13.797 -14.718 1.00 94.94 104 GLN A C 1
ATOM 807 O O . GLN A 1 104 ? -6.938 -14.623 -14.183 1.00 94.94 104 GLN A O 1
ATOM 812 N N . GLY A 1 105 ? -6.670 -12.835 -15.523 1.00 91.50 105 GLY A N 1
ATOM 813 C CA . GLY A 1 105 ? -8.092 -12.644 -15.832 1.00 91.50 105 GLY A CA 1
ATOM 814 C C . GLY A 1 105 ? -8.896 -11.903 -14.756 1.00 91.50 105 GLY A C 1
ATOM 815 O O . GLY A 1 105 ? -10.094 -11.692 -14.938 1.00 91.50 105 GLY A O 1
ATOM 816 N N . GLU A 1 106 ? -8.261 -11.489 -1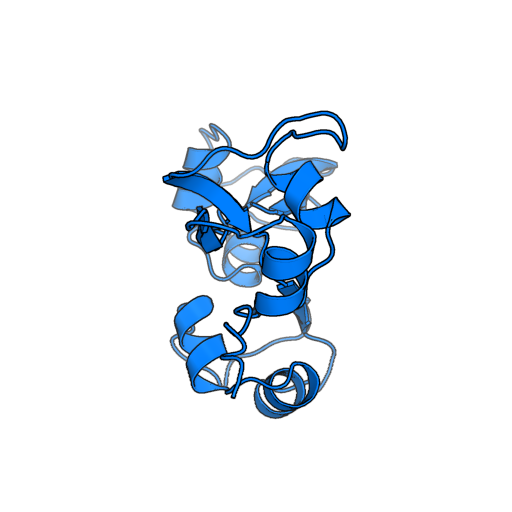3.659 1.00 94.25 106 GLU A N 1
ATOM 817 C CA . GLU A 1 106 ? -8.908 -10.712 -12.607 1.00 94.25 106 GLU A CA 1
ATOM 818 C C . GLU A 1 106 ? -9.083 -9.239 -13.016 1.00 94.25 106 GLU A C 1
ATOM 820 O O . GLU A 1 106 ? -8.275 -8.663 -13.744 1.00 94.25 106 GLU A O 1
ATOM 825 N N . THR A 1 107 ? -10.170 -8.615 -12.555 1.00 93.44 107 THR A N 1
ATOM 826 C CA . THR A 1 107 ? -10.522 -7.219 -12.871 1.00 93.44 107 THR A CA 1
ATOM 827 C C . THR A 1 107 ? -10.740 -6.415 -11.591 1.00 93.44 107 THR A C 1
ATOM 829 O O . THR A 1 107 ? -11.114 -6.986 -10.567 1.00 93.44 107 THR A O 1
ATOM 832 N N . LEU A 1 108 ? -10.629 -5.076 -11.639 1.00 93.75 108 LEU A N 1
ATOM 833 C CA . LEU A 1 108 ? -10.944 -4.228 -10.470 1.00 93.75 108 LEU A CA 1
ATOM 834 C C . LEU A 1 108 ? -12.342 -4.465 -9.922 1.00 93.75 108 LEU A C 1
ATOM 836 O O . LEU A 1 108 ? -12.558 -4.299 -8.729 1.00 93.75 108 LEU A O 1
ATOM 840 N N . TRP A 1 109 ? -13.296 -4.825 -10.779 1.00 94.19 109 TRP A N 1
ATOM 841 C CA . TRP A 1 109 ? -14.643 -5.136 -10.329 1.00 94.19 109 TRP A CA 1
ATOM 842 C C . TRP A 1 109 ? -14.664 -6.377 -9.430 1.00 94.19 109 TRP A C 1
ATOM 844 O O . TRP A 1 109 ? -15.293 -6.349 -8.373 1.00 94.19 109 TRP A O 1
ATOM 854 N N . MET A 1 110 ? -13.945 -7.438 -9.815 1.00 95.44 110 MET A N 1
ATOM 855 C CA . MET A 1 110 ? -13.826 -8.660 -9.012 1.00 95.44 110 MET A CA 1
ATOM 856 C C . MET A 1 110 ? -13.130 -8.367 -7.682 1.00 95.44 110 MET A C 1
ATOM 858 O O . MET A 1 110 ? -13.660 -8.723 -6.632 1.00 95.44 110 MET A O 1
ATOM 862 N N . VAL A 1 111 ? -12.013 -7.634 -7.726 1.00 95.38 111 VAL A N 1
ATOM 863 C CA . VAL A 1 111 ? -11.241 -7.240 -6.538 1.00 95.38 111 VAL A CA 1
ATOM 864 C C . VAL A 1 111 ? -12.080 -6.376 -5.596 1.00 95.38 111 VAL A C 1
ATOM 866 O O . VAL A 1 111 ? -12.203 -6.679 -4.411 1.00 95.38 111 VAL A O 1
ATOM 869 N N . ALA A 1 112 ? -12.718 -5.324 -6.115 1.00 94.50 112 ALA A N 1
ATOM 870 C CA . ALA A 1 112 ? -13.573 -4.434 -5.333 1.00 94.50 112 ALA A CA 1
ATOM 871 C C . ALA A 1 112 ? -14.703 -5.207 -4.649 1.00 94.50 112 ALA A C 1
ATOM 873 O O . ALA A 1 112 ? -14.934 -5.038 -3.453 1.00 94.50 112 ALA A O 1
ATOM 874 N N . ARG A 1 113 ? -15.364 -6.106 -5.386 1.00 94.88 113 ARG A N 1
ATOM 875 C CA . ARG A 1 113 ? -16.422 -6.957 -4.842 1.00 94.88 113 ARG A CA 1
ATOM 876 C C . ARG A 1 113 ? -15.901 -7.898 -3.757 1.00 94.88 113 ARG A C 1
ATOM 878 O O . ARG A 1 113 ? -16.570 -8.046 -2.740 1.00 94.88 113 ARG A O 1
ATOM 885 N N . PHE A 1 114 ? -14.741 -8.518 -3.966 1.00 94.75 114 PHE A N 1
ATOM 886 C CA . PHE A 1 114 ? -14.139 -9.447 -3.011 1.00 94.75 114 PHE A CA 1
ATOM 887 C C . PHE A 1 114 ? -13.795 -8.761 -1.684 1.00 94.75 114 PHE A C 1
ATOM 889 O O . PHE A 1 114 ? -14.154 -9.262 -0.622 1.00 94.75 114 PHE A O 1
ATOM 896 N N . TYR A 1 115 ? -13.173 -7.582 -1.739 1.00 93.19 115 TYR A N 1
ATOM 897 C CA . TYR A 1 115 ? -12.790 -6.824 -0.544 1.00 93.19 115 TYR A CA 1
ATOM 898 C C . TYR A 1 115 ? -13.905 -5.931 0.020 1.00 93.19 115 TYR A C 1
ATOM 900 O O . TYR A 1 115 ? -13.691 -5.242 1.015 1.00 93.19 115 TYR A O 1
ATOM 908 N N . GLY A 1 116 ? -15.091 -5.927 -0.595 1.00 91.38 116 GLY A N 1
ATOM 909 C CA . GLY A 1 116 ? -16.215 -5.106 -0.149 1.00 91.38 116 GLY A CA 1
ATOM 910 C C . GLY A 1 116 ? -15.948 -3.602 -0.249 1.00 91.38 116 GLY A C 1
ATOM 911 O O . GLY A 1 116 ? -16.364 -2.852 0.628 1.00 91.38 116 GLY A O 1
ATOM 912 N N . THR A 1 117 ? -15.250 -3.163 -1.299 1.00 91.88 117 THR A N 1
ATOM 913 C CA . THR A 1 117 ? -14.978 -1.747 -1.584 1.00 91.88 117 THR A CA 1
ATOM 914 C C . THR A 1 117 ? -15.423 -1.363 -3.000 1.00 91.88 117 THR A C 1
ATOM 916 O O . THR A 1 117 ? -16.123 -2.121 -3.671 1.00 91.88 117 THR A O 1
ATOM 919 N N . THR A 1 118 ? -15.069 -0.167 -3.476 1.00 93.31 118 THR A N 1
ATOM 920 C CA . THR A 1 118 ? -15.419 0.300 -4.825 1.00 93.31 118 THR A CA 1
ATOM 921 C C . THR A 1 118 ? -14.201 0.390 -5.734 1.00 93.31 118 THR A C 1
ATOM 923 O O . THR A 1 118 ? -13.090 0.683 -5.295 1.00 93.31 118 THR A O 1
ATOM 926 N N . ILE A 1 119 ? -14.431 0.208 -7.038 1.00 93.81 119 ILE A N 1
ATOM 927 C CA . ILE A 1 119 ? -13.411 0.414 -8.077 1.00 93.81 119 ILE A CA 1
ATOM 928 C C . ILE A 1 119 ? -12.779 1.804 -7.934 1.00 93.81 119 ILE A C 1
ATOM 930 O O . ILE A 1 119 ? -11.562 1.935 -7.994 1.00 93.81 119 ILE A O 1
ATOM 934 N N . HIS A 1 120 ? -13.601 2.830 -7.692 1.00 92.94 120 HIS A N 1
ATOM 935 C CA . HIS A 1 120 ? -13.139 4.206 -7.530 1.00 92.94 120 HIS A CA 1
ATOM 936 C C . HIS A 1 120 ? -12.148 4.355 -6.369 1.00 92.94 120 HIS A C 1
ATOM 938 O O . HIS A 1 120 ? -11.074 4.913 -6.564 1.00 92.94 120 HIS A O 1
ATOM 944 N N . ARG A 1 121 ? -12.445 3.771 -5.201 1.00 92.12 121 ARG A N 1
ATOM 945 C CA . ARG A 1 121 ? -11.539 3.802 -4.043 1.00 92.12 121 ARG A CA 1
ATOM 946 C C . ARG A 1 121 ? -10.215 3.098 -4.320 1.00 92.12 121 ARG A C 1
ATOM 948 O O . ARG A 1 121 ? -9.168 3.594 -3.915 1.00 92.12 121 ARG A O 1
ATOM 955 N N . ILE A 1 122 ? -10.246 1.964 -5.023 1.00 93.44 122 ILE A N 1
ATOM 956 C CA . ILE A 1 122 ? -9.019 1.262 -5.421 1.00 93.44 122 ILE A CA 1
ATOM 957 C C . ILE A 1 122 ? -8.205 2.130 -6.388 1.00 93.44 122 ILE A C 1
ATOM 959 O O . ILE A 1 122 ? -7.000 2.277 -6.207 1.00 93.44 122 ILE A O 1
ATOM 963 N N . ILE A 1 123 ? -8.848 2.746 -7.381 1.00 93.06 123 ILE A N 1
ATOM 964 C CA . ILE A 1 123 ? -8.181 3.643 -8.333 1.00 93.06 123 ILE A CA 1
ATOM 965 C C . ILE A 1 123 ? -7.504 4.810 -7.610 1.00 93.06 123 ILE A C 1
ATOM 967 O O . ILE A 1 123 ? -6.334 5.084 -7.871 1.00 93.06 123 ILE A O 1
ATOM 971 N N . GLU A 1 124 ? -8.210 5.468 -6.690 1.00 91.50 124 GLU A N 1
ATOM 972 C CA . GLU A 1 124 ? -7.676 6.592 -5.916 1.00 91.50 124 GLU A CA 1
ATOM 973 C C . GLU A 1 124 ? -6.492 6.172 -5.041 1.00 91.50 124 GLU A C 1
ATOM 975 O O . GLU A 1 124 ? -5.445 6.821 -5.071 1.00 91.50 124 GLU A O 1
ATOM 980 N N . ALA A 1 125 ? -6.623 5.058 -4.311 1.00 90.62 125 ALA A N 1
ATOM 981 C CA . ALA A 1 125 ? -5.570 4.545 -3.435 1.00 90.62 125 ALA A CA 1
ATOM 982 C C . ALA A 1 125 ? -4.280 4.200 -4.199 1.00 90.62 125 ALA A C 1
ATOM 984 O O . ALA A 1 125 ? -3.183 4.394 -3.678 1.00 90.62 125 ALA A O 1
ATOM 985 N N . ASN A 1 126 ? -4.414 3.733 -5.442 1.00 91.56 126 ASN A N 1
ATOM 986 C CA . ASN A 1 126 ? -3.299 3.301 -6.288 1.00 91.56 126 ASN A CA 1
ATOM 987 C C . ASN A 1 126 ? -2.876 4.342 -7.330 1.00 91.56 126 ASN A C 1
ATOM 989 O O . ASN A 1 126 ? -1.979 4.076 -8.124 1.00 91.56 126 ASN A O 1
ATOM 993 N N . LYS A 1 127 ? -3.525 5.516 -7.369 1.00 90.31 127 LYS A N 1
ATOM 994 C CA . LYS A 1 127 ? -3.293 6.566 -8.380 1.00 90.31 127 LYS A CA 1
ATOM 995 C C . LYS A 1 127 ? -3.342 6.028 -9.820 1.00 90.31 127 LYS A C 1
ATOM 997 O O . LYS A 1 127 ? -2.593 6.473 -10.691 1.00 90.31 127 LYS A O 1
ATOM 1002 N N . ILE A 1 128 ? -4.224 5.060 -10.073 1.00 89.00 128 ILE A N 1
ATOM 1003 C CA . ILE A 1 128 ? -4.334 4.401 -11.377 1.00 89.00 128 ILE A CA 1
ATOM 1004 C C . ILE A 1 128 ? -4.958 5.377 -12.372 1.00 89.00 128 ILE A C 1
ATOM 1006 O O . ILE A 1 128 ? -6.100 5.797 -12.223 1.00 89.00 128 ILE A O 1
ATOM 1010 N N . GLN A 1 129 ? -4.218 5.726 -13.421 1.00 84.62 129 GLN A N 1
ATOM 1011 C CA . GLN A 1 129 ? -4.718 6.641 -14.450 1.00 84.62 129 GLN A CA 1
ATOM 1012 C C . GLN A 1 129 ? -5.645 5.943 -15.447 1.00 84.62 129 GLN A C 1
ATOM 1014 O O . GLN A 1 129 ? -6.644 6.517 -15.872 1.00 84.62 129 GLN A O 1
ATOM 1019 N N . ASN A 1 130 ? -5.321 4.701 -15.818 1.00 83.94 130 ASN A N 1
ATOM 1020 C CA . ASN A 1 130 ? -6.122 3.913 -16.744 1.00 83.94 130 ASN A CA 1
ATOM 1021 C C . ASN A 1 130 ? -6.500 2.560 -16.117 1.00 83.94 130 ASN A C 1
ATOM 1023 O O . ASN A 1 130 ? -5.686 1.635 -16.131 1.00 83.94 130 ASN A O 1
ATOM 1027 N N . PRO A 1 131 ? -7.729 2.414 -15.593 1.00 79.62 131 PRO A N 1
ATOM 1028 C CA . PRO A 1 131 ? -8.174 1.182 -14.943 1.00 79.62 131 PRO A CA 1
ATOM 1029 C C . PRO A 1 131 ? -8.357 -0.001 -15.902 1.00 79.62 131 PRO A C 1
ATOM 1031 O O . PRO A 1 131 ? -8.473 -1.131 -15.440 1.00 79.62 131 PRO A O 1
ATOM 1034 N N . ASN A 1 132 ? -8.367 0.230 -17.219 1.00 77.69 132 ASN A N 1
ATOM 1035 C CA . ASN A 1 132 ? -8.486 -0.838 -18.216 1.00 77.69 132 ASN A CA 1
ATOM 1036 C C . ASN A 1 132 ? -7.136 -1.490 -18.562 1.00 77.69 132 ASN A C 1
ATOM 1038 O O . ASN A 1 132 ? -7.114 -2.470 -19.298 1.00 77.69 132 ASN A O 1
ATOM 1042 N N . LEU A 1 133 ? -6.016 -0.958 -18.058 1.00 72.38 133 LEU A N 1
ATOM 1043 C CA . LEU A 1 133 ? -4.663 -1.470 -18.314 1.00 72.38 133 LEU A CA 1
ATOM 1044 C C . LEU A 1 133 ? -4.103 -2.261 -17.125 1.00 72.38 133 LEU A C 1
ATOM 1046 O O . LEU A 1 133 ? -2.923 -2.152 -16.799 1.00 72.38 133 LEU A O 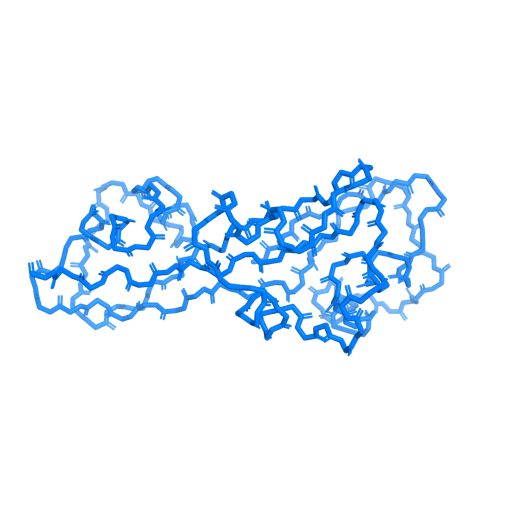1
ATOM 1050 N N . LEU A 1 134 ? -4.944 -3.053 -16.464 1.00 83.69 134 LEU A N 1
ATOM 1051 C CA . LEU A 1 134 ? -4.472 -3.991 -15.449 1.00 83.69 134 LEU A CA 1
ATOM 1052 C C . LEU A 1 134 ? -3.914 -5.249 -16.092 1.00 83.69 134 LEU A C 1
ATOM 1054 O O . LEU A 1 134 ? -4.505 -5.819 -17.007 1.00 83.69 134 LEU A O 1
ATOM 1058 N N . TYR A 1 135 ? -2.769 -5.674 -15.579 1.00 88.38 135 TYR A N 1
ATOM 1059 C CA . TYR A 1 135 ? -2.049 -6.851 -16.029 1.00 88.38 135 TYR A CA 1
ATOM 1060 C C . TYR A 1 135 ? -1.818 -7.798 -14.845 1.00 88.38 135 TYR A C 1
ATOM 1062 O O . TYR A 1 135 ? -1.713 -7.345 -13.700 1.00 88.38 135 TYR A O 1
ATOM 1070 N N . PRO A 1 136 ? -1.723 -9.113 -15.102 1.00 92.75 136 PRO A N 1
ATOM 1071 C CA . PRO A 1 136 ? -1.382 -10.083 -14.071 1.00 92.75 136 PRO A CA 1
ATOM 1072 C C . PRO A 1 136 ? -0.058 -9.729 -13.390 1.00 92.75 136 PRO A C 1
ATOM 1074 O O . PRO A 1 136 ? 0.916 -9.385 -14.058 1.00 92.75 136 PRO A O 1
ATOM 1077 N N . GLY A 1 137 ? -0.031 -9.810 -12.063 1.00 92.12 137 GLY A N 1
ATOM 1078 C CA . GLY A 1 137 ? 1.119 -9.436 -11.243 1.00 92.12 137 GLY A CA 1
ATOM 1079 C C . GLY A 1 137 ? 1.117 -7.983 -10.761 1.00 92.12 137 GLY A C 1
ATOM 1080 O O . GLY A 1 137 ? 1.897 -7.675 -9.861 1.00 92.12 137 GLY A O 1
ATOM 1081 N N . ALA A 1 138 ? 0.250 -7.108 -11.288 1.00 93.69 138 ALA A N 1
ATOM 1082 C CA . ALA A 1 138 ? 0.068 -5.759 -10.747 1.00 93.69 138 ALA A CA 1
ATOM 1083 C C . ALA A 1 138 ? -0.343 -5.819 -9.267 1.00 93.69 138 ALA A C 1
ATOM 1085 O O . ALA A 1 138 ? -1.168 -6.648 -8.880 1.00 93.69 138 ALA A O 1
ATOM 1086 N N . VAL A 1 139 ? 0.229 -4.949 -8.440 1.00 95.19 139 VAL A N 1
ATOM 1087 C CA . VAL A 1 139 ? 0.011 -4.924 -6.993 1.00 95.19 139 VAL A CA 1
ATOM 1088 C C . VAL A 1 139 ? -0.852 -3.729 -6.625 1.00 95.19 139 VAL A C 1
ATOM 1090 O O . VAL A 1 139 ? -0.478 -2.578 -6.826 1.00 95.19 139 VAL A O 1
ATOM 1093 N N . LEU A 1 140 ? -1.999 -4.021 -6.025 1.00 95.00 140 LEU A N 1
ATOM 1094 C CA . LEU A 1 140 ? -2.974 -3.054 -5.564 1.00 95.00 140 LEU A CA 1
ATOM 1095 C C . LEU A 1 140 ? -2.926 -2.896 -4.047 1.00 95.00 140 LEU A C 1
ATOM 1097 O O . LEU A 1 140 ? -3.040 -3.855 -3.285 1.00 95.00 140 LEU A O 1
ATOM 1101 N N . VAL A 1 141 ? -2.856 -1.645 -3.617 1.00 94.75 141 VAL A N 1
ATOM 1102 C CA . VAL A 1 141 ? -3.222 -1.184 -2.284 1.00 94.75 141 VAL A CA 1
ATOM 1103 C C . VAL A 1 141 ? -4.744 -1.139 -2.208 1.00 94.75 141 VAL A C 1
ATOM 1105 O O . VAL A 1 141 ? -5.388 -0.290 -2.826 1.00 94.75 141 VAL A O 1
ATOM 1108 N N . ILE A 1 142 ? -5.338 -2.052 -1.450 1.00 94.06 142 ILE A N 1
ATOM 1109 C CA . ILE A 1 142 ? -6.774 -2.052 -1.201 1.00 94.06 142 ILE A CA 1
ATOM 1110 C C . ILE A 1 142 ? -7.036 -1.207 0.053 1.00 94.06 142 ILE A C 1
ATOM 1112 O O . ILE A 1 142 ? -6.539 -1.538 1.139 1.00 94.06 142 ILE A O 1
ATOM 1116 N N . PRO A 1 143 ? -7.775 -0.089 -0.067 1.00 88.19 143 PRO A N 1
ATOM 1117 C CA . PRO A 1 143 ? -8.017 0.793 1.063 1.00 88.19 143 PRO A CA 1
ATOM 1118 C C . PRO A 1 143 ? -8.874 0.085 2.113 1.00 88.19 143 PRO A C 1
ATOM 1120 O O . PRO A 1 143 ? -9.924 -0.475 1.799 1.00 88.19 143 PRO A O 1
ATOM 1123 N N . ARG A 1 144 ? -8.447 0.142 3.379 1.00 86.00 144 ARG A N 1
ATOM 1124 C CA . ARG A 1 144 ? -9.242 -0.380 4.495 1.00 86.00 144 ARG A CA 1
ATOM 1125 C C . ARG A 1 144 ? -10.446 0.527 4.739 1.00 86.00 144 ARG A C 1
ATOM 1127 O O . ARG A 1 144 ? -10.301 1.729 4.971 1.00 86.00 144 ARG A O 1
ATOM 1134 N N . GLU A 1 145 ? -11.644 -0.043 4.678 1.00 74.38 145 GLU A N 1
ATOM 1135 C CA . GLU A 1 145 ? -12.885 0.683 4.940 1.00 74.38 145 GLU A CA 1
ATOM 1136 C C . GLU A 1 145 ? -12.959 1.056 6.427 1.00 74.38 145 GLU A C 1
ATOM 1138 O O . GLU A 1 145 ? -12.799 0.197 7.288 1.00 74.38 145 GLU A O 1
ATOM 1143 N N . GLN A 1 146 ? -13.246 2.321 6.752 1.00 69.25 146 GLN A N 1
ATOM 1144 C CA . GLN A 1 146 ? -13.646 2.679 8.114 1.00 69.25 146 GLN A CA 1
ATOM 1145 C C . GLN A 1 146 ? -15.094 2.234 8.302 1.00 69.25 146 GLN A C 1
ATOM 1147 O O . GLN A 1 146 ? -16.015 2.980 7.958 1.00 69.25 146 GLN A O 1
ATOM 1152 N N . LYS A 1 147 ? -15.309 1.028 8.832 1.00 64.75 147 LYS A N 1
ATOM 1153 C CA . LYS A 1 147 ? -16.662 0.584 9.177 1.00 64.75 147 LYS A CA 1
ATOM 1154 C C . LYS A 1 147 ? -17.225 1.552 10.217 1.00 64.75 147 LYS A C 1
ATOM 1156 O O . LYS A 1 147 ? -16.732 1.636 11.342 1.00 64.75 147 LYS A O 1
ATOM 1161 N N . ARG A 1 148 ? -18.229 2.344 9.835 1.00 55.81 148 ARG A N 1
ATOM 1162 C CA . ARG A 1 148 ? -18.994 3.141 10.796 1.00 55.81 148 ARG A CA 1
ATOM 1163 C C . ARG A 1 148 ? -19.926 2.171 11.516 1.00 55.81 148 ARG A C 1
ATOM 1165 O O . ARG A 1 148 ? -20.714 1.503 10.855 1.00 55.81 148 ARG A O 1
ATOM 1172 N N . LYS A 1 149 ? -19.806 2.068 12.844 1.00 50.84 149 LYS A N 1
ATOM 1173 C CA . LYS A 1 149 ? -20.823 1.395 13.661 1.00 50.84 149 LYS A CA 1
ATOM 1174 C C . LYS A 1 149 ? -22.134 2.165 13.448 1.00 50.84 149 LYS A C 1
ATOM 1176 O O . LYS A 1 149 ? -22.154 3.378 13.666 1.00 50.84 149 LYS A O 1
ATOM 1181 N N . HIS A 1 150 ? -23.139 1.485 12.899 1.00 42.28 150 HIS A N 1
ATOM 1182 C CA . HIS A 1 150 ? -24.525 1.947 12.895 1.00 42.28 150 HIS A CA 1
ATOM 1183 C C . HIS A 1 150 ? -25.139 1.706 14.269 1.00 42.28 150 HIS A C 1
ATOM 1185 O O . HIS A 1 150 ? -24.759 0.690 14.896 1.00 42.28 150 HIS A O 1
#

InterPro domains:
  IPR018392 LysM domain [PF01476] (4-47)
  IPR018392 LysM domain [PF01476] (53-96)
  IPR018392 LysM domain [PF01476] (100-143)
  IPR018392 LysM domain [PS51782] (2-46)
  IPR018392 LysM domain [PS51782] (51-95)
  IPR018392 LysM domain [PS51782] (98-142)
  IPR018392 LysM domain [SM00257] (3-47)
  IPR018392 LysM domain [SM00257] (52-96)
  IPR018392 LysM domain [SM00257] (99-143)
  IPR018392 LysM domain [cd00118] (2-46)
  IPR018392 LysM domain [cd00118] (51-95)
  IPR018392 LysM domain [cd00118] (98-142)
  IPR036779 LysM domain superfamily [G3DSA:3.10.350.10] (1-50)
  IPR036779 LysM domain superfamily [G3DSA:3.10.350.10] (51-97)
  IPR036779 LysM domain superfamily [G3DSA:3.10.350.10] (98-150)
  IPR036779 LysM domain superfamily [SSF54106] (2-47)
  IPR036779 LysM domain superfamily [SSF54106] (51-96)
  IPR036779 LysM domain superfamily [SSF54106] (98-143)